Protein AF-A0A6N7IP67-F1 (afdb_monomer_lite)

Secondary structure (DSSP, 8-state):
----EEE--HHHHHHHHHHHHHH---B-TTT-PBP-TTSEEETTTTT--TT-B-HHHHHHHH-----

Sequence (67 aa):
MLFLQKILDADWFEEREEIVDRLGMPRCNRCGGSLHIGDTVDVAWPWFDDFNLCRGCQDTGITGERG

pLDDT: mean 86.53, std 16.66, range [37.97, 96.94]

Radius of gyration: 12.37 Å; chains: 1; bounding box: 30×18×34 Å

Structure (mmCIF, N/CA/C/O backbone):
data_AF-A0A6N7IP67-F1
#
_entry.id   AF-A0A6N7IP67-F1
#
loop_
_atom_site.group_PDB
_atom_site.id
_atom_site.type_symbol
_atom_site.label_atom_id
_atom_site.label_alt_id
_atom_site.label_comp_id
_atom_site.label_asym_id
_atom_site.label_entity_id
_atom_site.label_seq_id
_atom_site.pdbx_PDB_ins_code
_atom_site.Cartn_x
_atom_site.Cartn_y
_atom_site.Cartn_z
_atom_site.occupancy
_atom_site.B_iso_or_equiv
_atom_site.auth_seq_id
_atom_site.auth_comp_id
_atom_site.auth_asym_id
_atom_site.auth_atom_id
_atom_site.pdbx_PDB_model_num
ATOM 1 N N . MET A 1 1 ? 10.163 7.015 17.276 1.00 44.28 1 MET A N 1
ATOM 2 C CA . MET A 1 1 ? 9.346 5.873 16.821 1.00 44.28 1 MET A CA 1
ATOM 3 C C . MET A 1 1 ? 9.537 5.770 15.324 1.00 44.28 1 MET A C 1
ATOM 5 O O . MET A 1 1 ? 9.318 6.768 14.651 1.00 44.28 1 MET A O 1
ATOM 9 N N . LEU A 1 2 ? 10.033 4.640 14.820 1.00 53.94 2 LEU A N 1
ATOM 10 C CA . LEU A 1 2 ? 10.000 4.378 13.381 1.00 53.94 2 LEU A CA 1
ATOM 11 C C . LEU A 1 2 ? 8.527 4.180 13.022 1.00 53.94 2 LEU A C 1
ATOM 13 O O . LEU A 1 2 ? 7.882 3.293 13.577 1.00 53.94 2 LEU A O 1
ATOM 17 N N . PHE A 1 3 ? 7.979 5.053 12.185 1.00 63.44 3 PHE A N 1
ATOM 18 C CA . PHE A 1 3 ? 6.646 4.844 11.638 1.00 63.44 3 PHE A CA 1
ATOM 19 C C . PHE A 1 3 ? 6.749 3.656 10.678 1.00 63.44 3 PHE A C 1
ATOM 21 O O . PHE A 1 3 ? 7.378 3.760 9.631 1.00 63.44 3 PHE A O 1
ATOM 28 N N . LEU A 1 4 ? 6.181 2.510 11.065 1.00 84.38 4 LEU A N 1
ATOM 29 C CA . LEU A 1 4 ? 6.147 1.286 10.248 1.00 84.38 4 LEU A CA 1
ATOM 30 C C . LEU A 1 4 ? 5.120 1.376 9.101 1.00 84.38 4 LEU A C 1
ATOM 32 O O . LEU A 1 4 ? 4.840 0.387 8.435 1.00 84.38 4 LEU A O 1
ATOM 36 N N . GLN A 1 5 ? 4.556 2.564 8.872 1.00 89.31 5 GLN A N 1
ATOM 37 C CA . GLN A 1 5 ? 3.521 2.837 7.884 1.00 89.31 5 GLN A CA 1
ATOM 38 C C . GLN A 1 5 ? 3.927 4.018 7.000 1.00 89.31 5 GLN A C 1
ATOM 40 O O . GLN A 1 5 ? 4.456 5.016 7.497 1.00 89.31 5 GLN A O 1
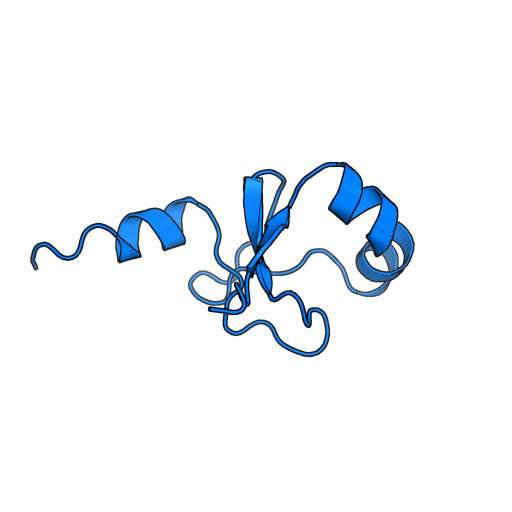ATOM 45 N N . LYS A 1 6 ? 3.623 3.922 5.705 1.00 92.19 6 LYS A N 1
ATOM 46 C CA . LYS A 1 6 ? 3.685 5.016 4.725 1.00 92.19 6 LYS A CA 1
ATOM 47 C C . LYS A 1 6 ? 2.285 5.230 4.145 1.00 92.19 6 LYS A C 1
ATOM 49 O O . LYS A 1 6 ? 1.525 4.278 3.983 1.00 92.19 6 LYS A O 1
ATOM 54 N N . ILE A 1 7 ? 1.922 6.483 3.882 1.00 94.25 7 ILE A N 1
ATOM 55 C CA . ILE A 1 7 ? 0.690 6.794 3.148 1.00 94.25 7 ILE A CA 1
ATOM 56 C C . ILE A 1 7 ? 0.945 6.479 1.676 1.00 94.25 7 ILE A C 1
ATOM 58 O O . ILE A 1 7 ? 2.003 6.814 1.152 1.00 94.25 7 ILE A O 1
ATOM 62 N N . LEU A 1 8 ? -0.014 5.833 1.020 1.00 94.75 8 LEU A N 1
ATOM 63 C CA . LEU A 1 8 ? 0.013 5.656 -0.426 1.00 94.75 8 LEU A CA 1
ATOM 64 C C . LEU A 1 8 ? -0.239 7.009 -1.093 1.00 94.75 8 LEU A C 1
ATOM 66 O O . LEU A 1 8 ? -1.373 7.478 -1.158 1.00 94.75 8 LEU A O 1
ATOM 70 N N . ASP A 1 9 ? 0.816 7.652 -1.564 1.00 95.19 9 ASP A N 1
ATOM 71 C CA . ASP A 1 9 ? 0.789 8.884 -2.345 1.00 95.19 9 ASP A CA 1
ATOM 72 C C . ASP A 1 9 ? 1.374 8.647 -3.745 1.00 95.19 9 ASP A C 1
ATOM 74 O O . ASP A 1 9 ? 1.772 7.531 -4.077 1.00 95.19 9 ASP A O 1
ATOM 78 N N . ALA A 1 10 ? 1.363 9.680 -4.592 1.00 94.62 10 ALA A N 1
ATOM 79 C CA . ALA A 1 10 ? 1.878 9.582 -5.958 1.00 94.62 10 ALA A CA 1
ATOM 80 C C . ALA A 1 10 ? 3.339 9.099 -5.980 1.00 94.62 10 ALA A C 1
ATOM 82 O O . ALA A 1 10 ? 3.655 8.174 -6.722 1.00 94.62 10 ALA A O 1
ATOM 83 N N . ASP A 1 11 ? 4.177 9.640 -5.096 1.00 94.06 11 ASP A N 1
ATOM 84 C CA . ASP A 1 11 ? 5.590 9.277 -4.977 1.00 94.06 11 ASP A CA 1
ATOM 85 C C . ASP A 1 11 ? 5.766 7.790 -4.634 1.00 94.06 11 ASP A C 1
ATOM 87 O O . ASP A 1 11 ? 6.614 7.113 -5.210 1.00 94.06 11 ASP A O 1
ATOM 91 N N . TRP A 1 12 ? 4.941 7.232 -3.737 1.00 94.50 12 TRP A N 1
ATOM 92 C CA . TRP A 1 12 ? 4.972 5.795 -3.454 1.00 94.50 12 TRP A CA 1
ATOM 93 C C . TRP A 1 12 ? 4.672 4.957 -4.698 1.00 94.50 12 TRP A C 1
ATOM 95 O O . TRP A 1 12 ? 5.322 3.935 -4.914 1.00 94.50 12 TRP A O 1
ATOM 105 N N . PHE A 1 13 ? 3.691 5.368 -5.507 1.00 91.62 13 PHE A N 1
ATOM 106 C CA . PHE A 1 13 ? 3.348 4.658 -6.739 1.00 91.62 13 PHE A CA 1
ATOM 107 C C . PHE A 1 13 ? 4.460 4.754 -7.777 1.00 91.62 13 PHE A C 1
ATOM 109 O O . PHE A 1 13 ? 4.790 3.734 -8.371 1.00 91.62 13 PHE A O 1
ATOM 116 N N . GLU A 1 14 ? 5.082 5.921 -7.944 1.00 94.62 14 GLU A N 1
ATOM 117 C CA . GLU A 1 14 ? 6.244 6.082 -8.827 1.00 94.62 14 GLU A CA 1
ATOM 118 C C . GLU A 1 14 ? 7.423 5.201 -8.377 1.00 94.62 14 GLU A C 1
ATOM 120 O O . GLU A 1 14 ? 8.066 4.548 -9.195 1.00 94.62 14 GLU A O 1
ATOM 125 N N . GLU A 1 15 ? 7.676 5.099 -7.068 1.00 93.88 15 GLU A N 1
ATOM 126 C CA . GLU A 1 15 ? 8.729 4.239 -6.509 1.00 93.88 15 GLU A CA 1
ATOM 127 C C . GLU A 1 15 ? 8.436 2.734 -6.659 1.00 93.88 15 GLU A C 1
ATOM 129 O O . GLU A 1 15 ? 9.357 1.912 -6.616 1.00 93.88 15 GLU A O 1
ATOM 134 N N . ARG A 1 16 ? 7.158 2.343 -6.745 1.00 93.62 16 ARG A N 1
ATOM 135 C CA . ARG A 1 16 ? 6.708 0.945 -6.603 1.00 93.62 16 ARG A CA 1
ATOM 136 C C . ARG A 1 16 ? 5.936 0.404 -7.803 1.00 93.62 16 ARG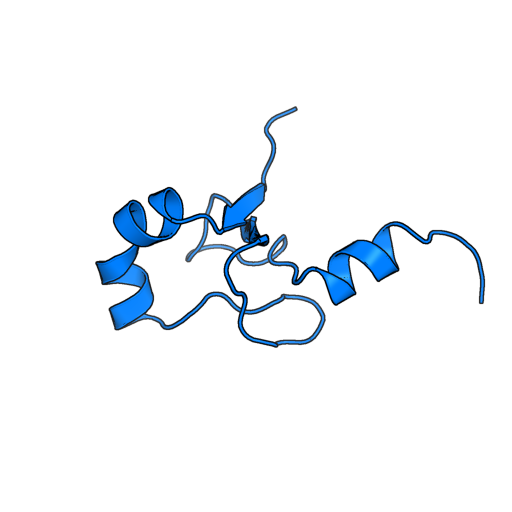 A C 1
ATOM 138 O O . ARG A 1 16 ? 5.466 -0.731 -7.716 1.00 93.62 16 ARG A O 1
ATOM 145 N N . GLU A 1 17 ? 5.857 1.151 -8.902 1.00 93.50 17 GLU A N 1
ATOM 146 C CA . GLU A 1 17 ? 5.103 0.809 -10.117 1.00 93.50 17 GLU A CA 1
ATOM 147 C C . GLU A 1 17 ? 5.385 -0.628 -10.579 1.00 93.50 17 GLU A C 1
ATOM 149 O O . GLU A 1 17 ? 4.473 -1.449 -10.624 1.00 93.50 17 GLU A O 1
ATOM 154 N N . GLU A 1 18 ? 6.658 -0.990 -10.778 1.00 95.56 18 GLU A N 1
ATOM 155 C CA . GLU A 1 18 ? 7.044 -2.334 -11.239 1.00 95.56 18 GLU A CA 1
ATOM 156 C C . GLU A 1 18 ? 6.594 -3.460 -10.290 1.00 95.56 18 GLU A C 1
ATOM 158 O O . GLU A 1 18 ? 6.258 -4.569 -10.716 1.00 95.56 18 GLU A O 1
ATOM 163 N N . ILE A 1 19 ? 6.603 -3.201 -8.978 1.00 95.12 19 ILE A N 1
ATOM 164 C CA . ILE A 1 19 ? 6.204 -4.187 -7.968 1.00 95.12 19 ILE A CA 1
ATOM 165 C C . ILE A 1 19 ? 4.681 -4.332 -7.964 1.00 95.12 19 ILE A C 1
ATOM 167 O O . ILE A 1 19 ? 4.182 -5.456 -7.901 1.00 95.12 19 ILE A O 1
ATOM 171 N N . VAL A 1 20 ? 3.953 -3.218 -8.052 1.00 94.75 20 VAL A N 1
ATOM 172 C CA . VAL A 1 20 ? 2.487 -3.200 -8.125 1.00 94.75 20 VAL A CA 1
ATOM 173 C C . VAL A 1 20 ? 1.995 -3.863 -9.408 1.00 94.75 20 VAL A C 1
ATOM 175 O O . VAL A 1 20 ? 1.081 -4.681 -9.342 1.00 94.75 20 VAL A O 1
ATOM 178 N N . ASP A 1 21 ? 2.628 -3.607 -10.549 1.00 95.81 21 ASP A N 1
ATOM 179 C CA . ASP A 1 21 ? 2.279 -4.248 -11.821 1.00 95.81 21 ASP A CA 1
ATOM 180 C C . ASP A 1 21 ? 2.460 -5.768 -11.766 1.00 95.81 21 ASP A C 1
ATOM 182 O O . ASP A 1 21 ? 1.678 -6.532 -12.336 1.00 95.81 21 ASP A O 1
ATOM 186 N N . ARG A 1 22 ? 3.482 -6.230 -11.039 1.00 96.94 22 ARG A N 1
ATOM 187 C CA . ARG A 1 22 ? 3.799 -7.654 -10.921 1.00 96.94 22 ARG A CA 1
ATOM 188 C C . ARG A 1 22 ? 2.963 -8.387 -9.872 1.00 96.94 22 ARG A C 1
ATOM 190 O O . ARG A 1 22 ? 2.603 -9.543 -10.092 1.00 96.94 22 ARG A O 1
ATOM 197 N N . LEU A 1 23 ? 2.742 -7.779 -8.708 1.00 95.50 23 LEU A N 1
ATOM 198 C CA . LEU A 1 23 ? 2.133 -8.431 -7.538 1.00 95.50 23 LEU A CA 1
ATOM 199 C C . LEU A 1 23 ? 0.686 -7.995 -7.286 1.00 95.50 23 LEU A C 1
ATOM 201 O O . LEU A 1 23 ? -0.030 -8.645 -6.525 1.00 95.50 23 LEU A O 1
ATOM 205 N N . GLY A 1 24 ? 0.249 -6.923 -7.938 1.00 95.19 24 GLY A N 1
ATOM 206 C CA . GLY A 1 24 ? -1.007 -6.249 -7.666 1.00 95.19 24 GLY A CA 1
ATOM 207 C C . GLY A 1 24 ? -0.909 -5.254 -6.511 1.00 95.19 24 GLY A C 1
ATOM 208 O O . GLY A 1 24 ? 0.108 -5.111 -5.829 1.00 95.19 24 GLY A O 1
ATOM 209 N N . MET A 1 25 ? -2.023 -4.559 -6.289 1.00 95.81 25 MET A N 1
ATOM 210 C CA . MET A 1 25 ? -2.159 -3.588 -5.208 1.00 95.81 25 MET A CA 1
ATOM 211 C C . MET A 1 25 ? -2.034 -4.245 -3.826 1.00 95.81 25 MET A C 1
ATOM 213 O O . MET A 1 25 ? -2.635 -5.306 -3.615 1.00 95.81 25 MET A O 1
ATOM 217 N N . PRO A 1 26 ? -1.364 -3.597 -2.849 1.00 96.31 26 PRO A N 1
ATOM 218 C CA . PRO A 1 26 ? -1.440 -4.018 -1.456 1.00 96.31 26 PRO A CA 1
ATOM 219 C C . PRO A 1 26 ? -2.900 -4.091 -0.999 1.00 96.31 26 PRO A C 1
ATOM 221 O O . PRO A 1 26 ? -3.759 -3.316 -1.433 1.00 96.31 26 PRO A O 1
ATOM 224 N N . ARG A 1 27 ? -3.192 -5.052 -0.125 1.00 96.94 27 ARG A N 1
ATOM 225 C CA . ARG A 1 27 ? -4.536 -5.308 0.400 1.00 96.94 27 ARG A CA 1
ATOM 226 C C . ARG A 1 27 ? -4.576 -4.924 1.873 1.00 96.94 2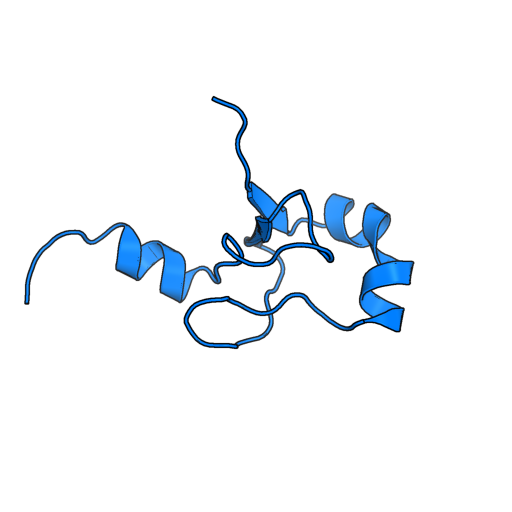7 ARG A C 1
ATOM 228 O O . ARG A 1 27 ? -3.601 -5.122 2.590 1.00 96.94 27 ARG A O 1
ATOM 235 N N . CYS A 1 28 ? -5.704 -4.386 2.320 1.00 96.06 28 CYS A N 1
ATOM 236 C CA . CYS A 1 28 ? -5.970 -4.107 3.723 1.00 96.06 28 CYS A CA 1
ATOM 237 C C . CYS A 1 28 ? -5.960 -5.416 4.517 1.00 96.06 28 CYS A C 1
ATOM 239 O O . CYS A 1 28 ? -6.745 -6.316 4.222 1.00 96.06 28 CYS A O 1
ATOM 241 N N . ASN A 1 29 ? -5.148 -5.489 5.568 1.00 94.81 29 ASN A N 1
ATOM 242 C CA . ASN A 1 29 ? -5.019 -6.677 6.411 1.00 94.81 29 ASN A CA 1
ATOM 243 C C . ASN A 1 29 ? -6.310 -7.000 7.192 1.00 94.81 29 ASN A C 1
ATOM 245 O O . ASN A 1 29 ? -6.544 -8.126 7.614 1.00 94.81 29 ASN A O 1
ATOM 249 N N . ARG A 1 30 ? -7.201 -6.013 7.375 1.00 94.00 30 ARG A N 1
ATOM 250 C CA . ARG A 1 30 ? -8.466 -6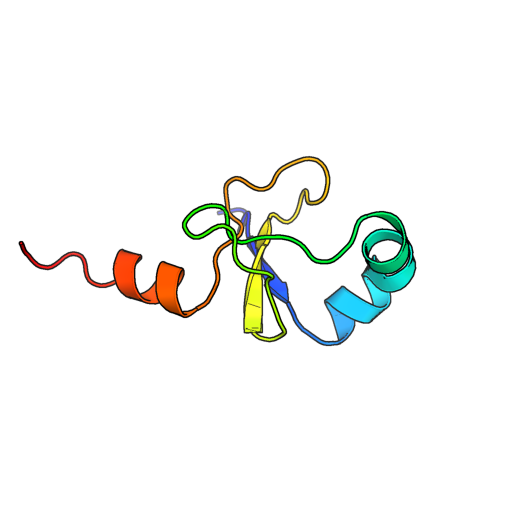.202 8.110 1.00 94.00 30 ARG A CA 1
ATOM 251 C C . ARG A 1 30 ? -9.629 -6.663 7.243 1.00 94.00 30 ARG A C 1
ATOM 253 O O . ARG A 1 30 ? -10.332 -7.596 7.610 1.00 94.00 30 ARG A O 1
ATOM 260 N N . CYS A 1 31 ? -9.891 -5.965 6.139 1.00 94.62 31 CYS A N 1
ATOM 261 C CA . CYS A 1 31 ? -11.062 -6.236 5.296 1.00 94.62 31 CYS A CA 1
ATOM 262 C C . CYS A 1 31 ? -10.719 -6.952 3.987 1.00 94.62 31 CYS A C 1
ATOM 264 O O . CYS A 1 31 ? -11.619 -7.305 3.229 1.00 94.62 31 CYS A O 1
ATOM 266 N N . GLY A 1 32 ? -9.430 -7.126 3.688 1.00 95.75 32 GLY A N 1
ATOM 267 C CA . GLY A 1 32 ? -8.961 -7.733 2.451 1.00 95.75 32 GLY A CA 1
ATOM 268 C C . GLY A 1 32 ? -9.223 -6.897 1.199 1.00 95.75 32 GLY A C 1
ATOM 269 O O . GLY A 1 32 ? -9.024 -7.424 0.112 1.00 95.75 32 GLY A O 1
ATOM 270 N N . GLY A 1 33 ? -9.685 -5.645 1.304 1.00 96.00 33 GLY A N 1
ATOM 271 C CA . GLY A 1 33 ? -9.895 -4.743 0.163 1.00 96.00 33 GLY A CA 1
ATOM 272 C C . GLY A 1 33 ? -8.581 -4.215 -0.420 1.00 96.00 33 GLY A C 1
ATOM 273 O O . GLY A 1 33 ? -7.591 -4.124 0.300 1.00 96.00 33 GLY A O 1
ATOM 274 N N . SER A 1 34 ? -8.553 -3.867 -1.710 1.00 96.38 34 SER A N 1
ATOM 275 C CA . SER A 1 34 ? -7.398 -3.171 -2.303 1.00 96.38 34 SER A CA 1
ATOM 276 C C . SER A 1 34 ? -7.193 -1.815 -1.645 1.00 96.38 34 SER A C 1
ATOM 278 O O . SER A 1 34 ? -8.163 -1.100 -1.404 1.00 96.38 34 SER A O 1
ATOM 280 N N . LEU A 1 35 ? -5.938 -1.483 -1.354 1.00 96.12 35 LEU A N 1
ATOM 281 C CA . LEU A 1 35 ? -5.570 -0.151 -0.909 1.00 96.12 35 LEU A CA 1
ATOM 282 C C . LEU A 1 35 ? -5.471 0.803 -2.101 1.00 96.12 35 LEU A C 1
ATOM 284 O O . LEU A 1 35 ? -5.172 0.393 -3.223 1.00 96.12 35 LEU A O 1
ATOM 288 N N . HIS A 1 36 ? -5.709 2.080 -1.839 1.00 95.12 36 HIS A N 1
ATOM 289 C CA . HIS A 1 36 ? -5.682 3.164 -2.811 1.00 95.12 36 HIS A CA 1
ATOM 290 C C . HIS A 1 36 ? -4.932 4.379 -2.253 1.00 95.12 36 HIS A C 1
ATOM 292 O O . HIS A 1 36 ? -4.531 4.404 -1.091 1.00 95.12 36 HIS A O 1
ATOM 298 N N . ILE A 1 37 ? -4.744 5.409 -3.086 1.00 94.62 37 ILE A N 1
ATOM 299 C CA . ILE A 1 37 ? -4.132 6.670 -2.652 1.00 94.62 37 ILE A CA 1
ATOM 300 C C . ILE A 1 37 ? -4.836 7.201 -1.394 1.00 94.62 37 ILE A C 1
ATOM 302 O O . ILE A 1 37 ? -6.061 7.334 -1.343 1.00 94.62 37 ILE A O 1
ATOM 306 N N . GLY A 1 38 ? -4.038 7.534 -0.384 1.00 93.12 38 GLY A N 1
ATOM 307 C CA . GLY A 1 38 ? -4.487 8.015 0.913 1.00 93.12 38 GLY A CA 1
ATOM 308 C C . GLY A 1 38 ? -4.848 6.921 1.920 1.00 93.12 38 GLY A C 1
ATOM 309 O O . GLY A 1 38 ? -5.354 7.274 2.986 1.00 93.12 38 GLY A O 1
ATOM 310 N N . ASP A 1 39 ? -4.620 5.645 1.598 1.00 95.56 39 ASP A N 1
ATOM 311 C CA . ASP A 1 39 ? -4.557 4.547 2.567 1.00 95.56 39 ASP A CA 1
ATOM 312 C C . ASP A 1 39 ? -3.134 4.395 3.129 1.00 95.56 39 ASP A C 1
ATOM 314 O O . ASP A 1 39 ? -2.197 5.061 2.686 1.00 95.56 39 ASP A O 1
ATOM 318 N N . THR A 1 40 ? -2.962 3.513 4.114 1.00 94.81 40 THR A N 1
ATOM 319 C CA . THR A 1 40 ? -1.661 3.246 4.741 1.00 94.81 40 THR A CA 1
ATOM 320 C C . THR A 1 40 ? -1.158 1.854 4.397 1.00 94.81 40 THR A C 1
ATOM 322 O O . THR A 1 40 ? -1.898 0.874 4.473 1.00 94.81 40 THR A O 1
ATOM 325 N N . VAL A 1 41 ? 0.117 1.777 4.030 1.00 95.19 41 VAL A N 1
ATOM 326 C CA . VAL A 1 41 ? 0.819 0.543 3.682 1.00 95.19 41 VAL A CA 1
ATOM 327 C C . VAL A 1 41 ? 2.007 0.343 4.616 1.00 95.19 41 VAL A C 1
ATOM 329 O O . VAL A 1 41 ? 2.633 1.309 5.060 1.00 95.19 41 VAL A O 1
ATOM 332 N N . ASP A 1 42 ? 2.320 -0.911 4.909 1.00 94.25 42 ASP A N 1
ATOM 333 C CA . ASP A 1 42 ? 3.545 -1.303 5.590 1.00 94.25 42 ASP A CA 1
ATOM 334 C C . ASP A 1 42 ? 4.772 -0.867 4.770 1.00 94.25 42 ASP A C 1
ATOM 336 O O . ASP A 1 42 ? 4.850 -1.086 3.556 1.00 94.25 42 ASP A O 1
ATOM 340 N N . VAL A 1 43 ? 5.754 -0.247 5.425 1.00 92.56 43 VAL A N 1
ATOM 341 C CA . VAL A 1 43 ? 6.999 0.193 4.767 1.00 92.56 43 VAL A CA 1
ATOM 342 C C . VAL A 1 43 ? 7.806 -0.971 4.180 1.00 92.56 43 VAL A C 1
ATOM 344 O O . VAL A 1 43 ? 8.573 -0.776 3.233 1.00 92.56 43 VAL A O 1
ATOM 347 N N . ALA A 1 44 ? 7.629 -2.176 4.724 1.00 92.75 44 ALA A N 1
ATOM 348 C CA . ALA A 1 44 ? 8.268 -3.406 4.288 1.00 92.75 44 ALA A CA 1
ATOM 349 C C . ALA A 1 44 ? 7.383 -4.236 3.339 1.00 92.75 44 ALA A C 1
ATOM 351 O O . ALA A 1 44 ? 7.693 -5.395 3.057 1.00 92.75 44 ALA A O 1
ATOM 352 N N . TRP A 1 45 ? 6.311 -3.665 2.785 1.00 93.56 45 TRP A N 1
ATOM 353 C CA . TRP A 1 45 ? 5.605 -4.284 1.666 1.00 93.56 45 TRP A CA 1
ATOM 354 C C . TRP A 1 45 ? 6.556 -4.453 0.452 1.00 93.56 45 TRP A C 1
ATOM 356 O O . TRP A 1 45 ? 7.345 -3.539 0.154 1.00 93.56 45 TRP A O 1
ATOM 366 N N . PRO A 1 46 ? 6.543 -5.599 -0.266 1.00 93.81 46 PRO A N 1
ATOM 367 C CA . PRO A 1 46 ? 5.559 -6.693 -0.233 1.00 93.81 46 PRO A CA 1
ATOM 368 C C . PRO A 1 46 ? 5.882 -7.870 0.703 1.00 93.81 46 PRO A C 1
ATOM 370 O O . PRO A 1 46 ? 5.228 -8.905 0.616 1.00 93.81 46 PRO A O 1
ATOM 373 N N . TRP A 1 47 ? 6.893 -7.763 1.567 1.00 93.75 47 TRP A N 1
ATOM 374 C CA . TRP A 1 47 ? 7.271 -8.860 2.470 1.00 93.75 47 TRP A CA 1
ATOM 375 C C . TRP A 1 47 ? 6.373 -8.960 3.703 1.00 93.75 47 TRP A C 1
ATOM 377 O O . TRP A 1 47 ? 6.206 -10.054 4.237 1.00 93.75 47 TRP A O 1
ATOM 387 N N . PHE A 1 48 ? 5.797 -7.834 4.124 1.00 92.75 48 PHE A N 1
ATOM 388 C CA . PHE A 1 48 ? 4.860 -7.739 5.239 1.00 92.75 48 PHE A CA 1
ATOM 389 C C . PHE A 1 48 ? 3.634 -6.917 4.840 1.00 92.75 48 PHE A C 1
ATOM 391 O O . PHE A 1 48 ? 3.718 -6.016 3.998 1.00 92.75 48 PHE A O 1
ATOM 398 N N . ASP A 1 49 ? 2.494 -7.242 5.442 1.00 92.88 49 ASP A N 1
ATOM 399 C CA . ASP A 1 49 ? 1.218 -6.551 5.261 1.00 92.88 49 ASP A CA 1
ATOM 400 C C . ASP A 1 49 ? 0.491 -6.273 6.586 1.00 92.88 49 ASP A C 1
ATOM 402 O O . ASP A 1 49 ? -0.617 -5.737 6.567 1.00 92.88 49 ASP A O 1
ATOM 406 N N . ASP A 1 50 ? 1.120 -6.549 7.734 1.00 89.94 50 ASP A N 1
ATOM 407 C CA . ASP A 1 50 ? 0.513 -6.447 9.067 1.00 89.94 50 ASP A CA 1
ATOM 408 C C . ASP A 1 50 ? -0.140 -5.080 9.319 1.00 89.94 50 ASP A C 1
ATOM 410 O O . ASP A 1 50 ? -1.218 -4.989 9.920 1.00 89.94 50 ASP A O 1
ATOM 414 N N . PHE A 1 51 ? 0.494 -4.018 8.812 1.00 91.81 51 PHE A N 1
ATOM 415 C CA . PHE A 1 51 ? 0.068 -2.634 8.995 1.00 91.81 51 PHE A CA 1
ATOM 416 C C . PHE A 1 51 ? -0.675 -2.025 7.799 1.00 91.81 51 PHE A C 1
ATOM 418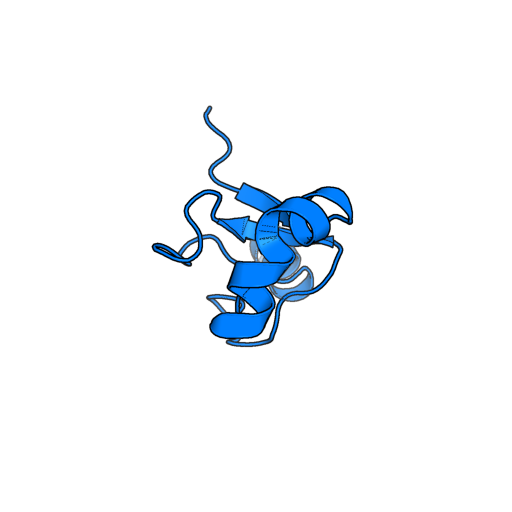 O O . PHE A 1 51 ? -0.991 -0.832 7.840 1.00 91.81 51 PHE A O 1
ATOM 425 N N . ASN A 1 52 ? -0.995 -2.818 6.772 1.00 94.81 52 ASN A N 1
ATOM 426 C CA . ASN A 1 52 ? -1.795 -2.376 5.634 1.00 94.81 52 ASN A CA 1
ATOM 427 C C . ASN A 1 52 ? -3.238 -2.101 6.068 1.00 94.81 52 ASN A C 1
ATOM 429 O O . ASN A 1 52 ? -3.987 -3.022 6.410 1.00 94.81 52 ASN A O 1
ATOM 433 N N . LEU A 1 53 ? -3.667 -0.844 6.008 1.00 94.94 53 LEU A N 1
ATOM 434 C CA . LEU A 1 53 ? -5.005 -0.436 6.422 1.00 94.94 53 LEU A CA 1
ATOM 435 C C . LEU A 1 53 ? -5.603 0.560 5.436 1.00 94.94 53 LEU A C 1
ATOM 437 O O . LEU A 1 53 ? -5.023 1.610 5.153 1.00 94.94 53 LEU A O 1
ATOM 441 N N . CYS A 1 54 ? -6.815 0.248 4.973 1.00 95.50 54 CYS A N 1
ATOM 442 C CA . CYS A 1 54 ? -7.640 1.230 4.285 1.00 95.50 54 CYS A CA 1
ATOM 443 C C . CYS A 1 54 ? -8.212 2.240 5.283 1.00 95.50 54 CYS A C 1
ATOM 445 O O . CYS A 1 54 ? -8.407 1.918 6.461 1.00 95.50 54 CYS A O 1
ATOM 447 N N . ARG A 1 55 ? -8.553 3.435 4.800 1.00 91.31 55 ARG A N 1
ATOM 448 C CA . ARG A 1 55 ? -9.074 4.532 5.626 1.00 91.31 55 ARG A CA 1
ATOM 449 C C . ARG A 1 55 ? -10.242 4.112 6.517 1.00 91.31 55 ARG A C 1
ATOM 451 O O . ARG A 1 55 ? -10.215 4.346 7.718 1.00 91.31 55 ARG A O 1
ATOM 458 N N . GLY A 1 56 ? -11.217 3.384 5.965 1.00 91.00 56 GLY A N 1
ATOM 459 C CA . GLY A 1 56 ? -12.364 2.907 6.748 1.00 91.00 56 GLY A CA 1
ATOM 460 C C . GLY A 1 56 ? -11.962 1.990 7.911 1.00 91.00 56 GLY A C 1
ATOM 461 O O . GLY A 1 56 ? -12.484 2.104 9.020 1.00 91.00 56 GLY A O 1
ATOM 462 N N . CYS A 1 57 ? -10.992 1.102 7.693 1.00 90.81 57 CYS A N 1
ATOM 463 C CA . CYS A 1 57 ? -10.489 0.210 8.736 1.00 90.81 57 CYS A CA 1
ATOM 464 C C . CYS A 1 57 ? -9.584 0.920 9.753 1.00 90.81 57 CYS A C 1
ATOM 466 O O . CYS A 1 57 ? -9.521 0.478 10.904 1.00 90.81 57 CYS A O 1
ATOM 468 N N . GLN A 1 58 ? -8.906 1.991 9.340 1.00 86.88 58 GLN A N 1
ATOM 469 C CA . GLN A 1 58 ? -8.100 2.847 10.204 1.00 86.88 58 GLN A CA 1
ATOM 470 C C . GLN A 1 58 ? -8.990 3.656 11.156 1.00 86.88 58 GLN A C 1
ATOM 472 O O . GLN A 1 58 ? -8.784 3.604 12.368 1.00 86.88 58 GLN A O 1
ATOM 477 N N . ASP A 1 59 ? -10.038 4.296 10.634 1.00 79.88 59 ASP A N 1
ATOM 478 C CA . ASP A 1 59 ? -10.969 5.116 11.421 1.00 79.88 59 ASP A CA 1
ATOM 479 C C . ASP A 1 59 ? -11.710 4.283 12.477 1.00 79.88 59 ASP A C 1
ATOM 481 O O . ASP A 1 59 ? -11.821 4.689 13.634 1.00 79.88 59 ASP A O 1
ATOM 485 N N . THR A 1 60 ? -12.107 3.056 12.120 1.00 67.00 60 THR A N 1
ATOM 486 C CA . THR A 1 60 ? -12.756 2.112 13.050 1.00 67.00 60 THR A CA 1
ATOM 487 C C . THR A 1 60 ? -11.823 1.684 14.198 1.00 67.00 60 THR A C 1
ATOM 489 O O . THR A 1 60 ? -12.279 1.274 15.261 1.00 67.00 60 THR A O 1
ATOM 492 N N . GLY A 1 61 ? -10.501 1.753 13.997 1.00 57.00 61 GLY A N 1
ATOM 493 C CA . GLY A 1 61 ? -9.505 1.486 15.039 1.00 57.00 61 GLY A CA 1
ATOM 494 C C . GLY A 1 61 ? -9.200 2.686 15.942 1.00 57.00 61 GLY A C 1
ATOM 495 O O . GLY A 1 61 ? -8.723 2.483 17.055 1.00 57.00 61 GLY A O 1
ATOM 496 N N . ILE A 1 62 ? -9.473 3.912 15.482 1.00 52.47 62 ILE A N 1
ATOM 497 C CA . ILE A 1 62 ? -9.268 5.157 16.243 1.00 52.47 62 ILE A CA 1
ATOM 498 C C . ILE A 1 62 ? -10.489 5.459 17.123 1.00 52.47 62 ILE A C 1
ATOM 500 O O . ILE A 1 62 ? -10.346 6.0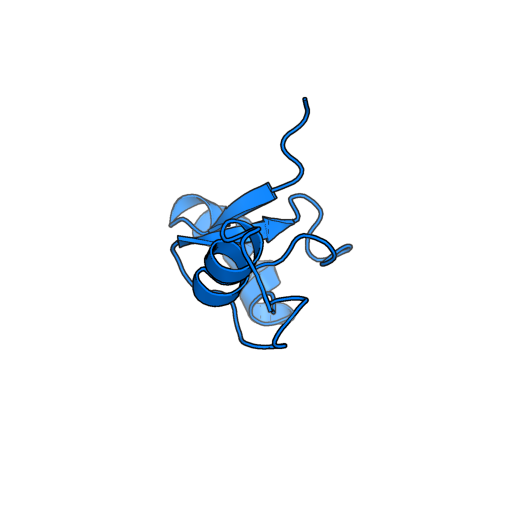17 18.211 1.00 52.47 62 ILE A O 1
ATOM 504 N N . THR A 1 63 ? -11.682 5.010 16.723 1.00 45.69 63 THR A N 1
ATOM 505 C CA . THR A 1 63 ? -12.873 4.991 17.581 1.00 45.69 63 THR A CA 1
ATOM 506 C C . THR A 1 63 ? -12.799 3.840 18.584 1.00 45.69 63 THR A C 1
ATOM 508 O O . THR A 1 63 ? -13.581 2.893 18.547 1.00 45.69 63 THR A O 1
ATOM 511 N N . GLY A 1 64 ? -11.857 3.927 19.518 1.00 41.47 64 GLY A N 1
ATOM 512 C CA . GLY A 1 64 ? -11.851 3.138 20.746 1.00 41.47 64 GLY A CA 1
ATOM 513 C C . GLY A 1 64 ? -12.958 3.557 21.722 1.00 41.47 64 GLY A C 1
ATOM 514 O O . GLY A 1 64 ? -12.683 3.696 22.907 1.00 41.47 64 GLY A O 1
ATOM 515 N N . GLU A 1 65 ? -14.194 3.755 21.253 1.00 46.28 65 GLU A N 1
ATOM 516 C CA . GLU A 1 65 ? -15.383 3.791 22.106 1.00 46.28 65 GLU A CA 1
ATOM 517 C C . GLU A 1 65 ? -16.480 2.853 21.575 1.00 46.28 65 GLU A C 1
ATOM 519 O O . GLU A 1 65 ? -17.143 3.128 20.581 1.00 46.28 65 GLU A O 1
ATOM 524 N N . ARG A 1 66 ? -16.663 1.780 22.360 1.00 44.12 66 ARG A N 1
ATOM 525 C CA . ARG A 1 66 ? -17.890 1.037 22.706 1.00 44.12 66 ARG A CA 1
ATOM 526 C C . ARG A 1 66 ? -18.681 0.268 21.639 1.00 44.12 66 ARG A C 1
ATOM 528 O O . ARG A 1 66 ? -19.447 0.827 20.862 1.00 44.12 66 ARG A O 1
ATOM 535 N N . GLY A 1 67 ? -18.675 -1.047 21.863 1.00 37.97 67 GLY A N 1
ATOM 536 C CA . GLY A 1 67 ? -19.835 -1.939 21.832 1.00 37.97 67 GLY A CA 1
ATOM 537 C C . GLY A 1 67 ? -19.595 -3.080 22.807 1.00 37.97 67 GLY A C 1
ATOM 538 O O . GLY A 1 67 ? -18.851 -3.997 22.408 1.00 37.97 67 GLY A O 1
#

Foldseek 3Di:
DPPQKDADDPVVCVVCVVVCVVPNAQAAPPPRHGEDGGWIAGPPPPVDGPRGHHPVRVVVVVPPDDD

Organism: NCBI:txid29376